Protein AF-A0A1X6Z4Z7-F1 (afdb_monomer)

Secondary structure (DSSP, 8-state):
--HHHHHHHH---HHHHHHHHHHT--S----------TTHHHHHHHHHHHHHHHTS-TTTPPPHHHHHHHHHHTT--S-HHHHHHHHT-

Organism: NCBI:txid1356575

InterPro domains:
  IPR017894 HTH domain, IS21 transposase-type [PS50531] (1-50)

Structure (mmCIF, N/CA/C/O backbone):
data_AF-A0A1X6Z4Z7-F1
#
_entry.id   AF-A0A1X6Z4Z7-F1
#
loop_
_atom_site.group_PDB
_atom_site.id
_atom_site.type_symbol
_atom_site.label_atom_id
_atom_site.label_alt_id
_atom_site.label_comp_id
_atom_site.label_asym_id
_atom_site.label_entity_id
_atom_site.label_seq_id
_atom_site.pdbx_PDB_ins_code
_atom_site.Cartn_x
_atom_site.Cartn_y
_atom_site.Cartn_z
_atom_site.occupancy
_atom_site.B_iso_or_equiv
_atom_site.auth_seq_id
_atom_site.auth_comp_id
_atom_site.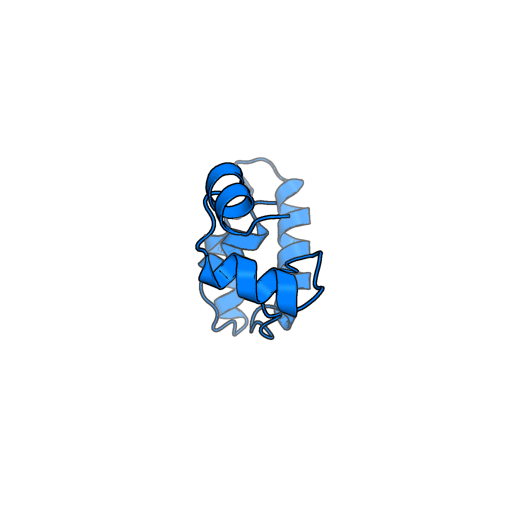auth_asym_id
_atom_site.auth_atom_id
_atom_site.pdbx_PDB_model_num
ATOM 1 N N . MET A 1 1 ? 34.834 -8.075 -19.742 1.00 63.06 1 MET A N 1
ATOM 2 C CA . MET A 1 1 ? 34.585 -8.918 -18.549 1.00 63.06 1 MET A CA 1
ATOM 3 C C . MET A 1 1 ? 33.971 -10.249 -18.987 1.00 63.06 1 MET A C 1
ATOM 5 O O . MET A 1 1 ? 33.015 -10.220 -19.757 1.00 63.06 1 MET A O 1
ATOM 9 N N . PRO A 1 2 ? 34.505 -11.413 -18.585 1.00 80.12 2 PRO A N 1
ATOM 10 C CA . PRO A 1 2 ? 33.976 -12.703 -19.026 1.00 80.12 2 PRO A CA 1
ATOM 11 C C . PRO A 1 2 ? 32.631 -13.041 -18.354 1.00 80.12 2 PRO A C 1
ATOM 13 O O . PRO A 1 2 ? 32.496 -13.012 -17.134 1.00 80.12 2 PRO A O 1
ATOM 16 N N . ILE A 1 3 ? 31.632 -13.451 -19.149 1.00 78.00 3 ILE A N 1
ATOM 17 C CA . ILE A 1 3 ? 30.266 -13.797 -18.684 1.00 78.00 3 ILE A CA 1
ATOM 18 C C . ILE A 1 3 ? 30.276 -14.878 -17.589 1.00 78.00 3 ILE A C 1
ATOM 20 O O . ILE A 1 3 ? 29.441 -14.876 -16.684 1.00 78.00 3 ILE A O 1
ATOM 24 N N . ARG A 1 4 ? 31.231 -15.813 -17.657 1.00 79.62 4 ARG A N 1
ATOM 25 C CA . ARG A 1 4 ? 31.393 -16.887 -16.664 1.00 79.62 4 ARG A CA 1
ATOM 26 C C . ARG A 1 4 ? 31.748 -16.349 -15.278 1.00 79.62 4 ARG A C 1
ATOM 28 O O . ARG A 1 4 ? 31.268 -16.883 -14.284 1.00 7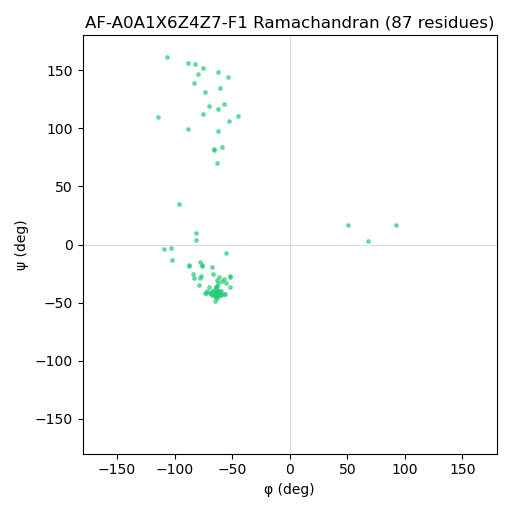9.62 4 ARG A O 1
ATOM 35 N N . GLU A 1 5 ? 32.550 -15.294 -15.223 1.00 83.75 5 GLU A N 1
ATOM 36 C CA . GLU A 1 5 ? 32.966 -14.665 -13.973 1.00 83.75 5 GLU A CA 1
ATOM 37 C C . GLU A 1 5 ? 31.813 -13.888 -13.336 1.00 83.75 5 GLU A C 1
ATOM 39 O O . GLU A 1 5 ? 31.564 -14.033 -12.141 1.00 83.75 5 GLU A O 1
ATOM 44 N N . ILE A 1 6 ? 31.032 -13.169 -14.146 1.00 78.38 6 ILE A N 1
ATOM 45 C CA . ILE A 1 6 ? 29.809 -12.495 -13.690 1.00 78.38 6 ILE A CA 1
ATOM 46 C C . ILE A 1 6 ? 28.819 -13.525 -13.133 1.00 78.38 6 ILE A C 1
ATOM 48 O O . ILE A 1 6 ? 28.269 -13.319 -12.057 1.00 78.38 6 ILE A O 1
ATOM 52 N N . SER A 1 7 ? 28.646 -14.670 -13.800 1.00 79.69 7 SER A N 1
ATOM 53 C CA . SER A 1 7 ? 27.745 -15.744 -13.352 1.00 79.69 7 SER A CA 1
ATOM 54 C C . SER A 1 7 ? 28.148 -16.332 -12.002 1.00 79.69 7 SER A C 1
ATOM 56 O O . SER A 1 7 ? 27.290 -16.545 -11.152 1.00 79.69 7 SER A O 1
ATOM 58 N N . ARG A 1 8 ? 29.449 -16.521 -11.761 1.00 79.75 8 ARG A N 1
ATOM 59 C CA . ARG A 1 8 ? 29.949 -17.022 -10.474 1.00 79.75 8 ARG A CA 1
ATOM 60 C C . ARG A 1 8 ? 29.793 -16.002 -9.344 1.00 79.75 8 ARG A C 1
ATOM 62 O O . ARG A 1 8 ? 29.511 -16.398 -8.222 1.00 79.75 8 ARG A O 1
ATOM 69 N N . ARG A 1 9 ? 29.976 -14.711 -9.637 1.00 78.69 9 ARG A N 1
ATOM 70 C CA . ARG A 1 9 ? 29.882 -13.625 -8.645 1.00 78.69 9 ARG A CA 1
ATOM 71 C C . ARG A 1 9 ? 28.440 -13.233 -8.313 1.00 78.69 9 ARG A C 1
ATOM 73 O O . ARG A 1 9 ? 28.161 -12.878 -7.180 1.00 78.69 9 ARG A O 1
ATOM 80 N N . THR A 1 10 ? 27.543 -13.283 -9.298 1.00 74.00 10 THR A N 1
ATOM 81 C CA . THR A 1 10 ? 26.147 -12.817 -9.162 1.00 74.00 10 THR A CA 1
ATOM 82 C C . THR A 1 10 ? 25.132 -13.944 -8.989 1.00 74.00 10 THR A C 1
ATOM 84 O O . THR A 1 10 ? 23.976 -13.673 -8.688 1.00 74.00 10 THR A O 1
ATOM 87 N N . GLY A 1 11 ? 25.517 -15.202 -9.235 1.00 78.06 11 GLY A N 1
ATOM 88 C CA . GLY A 1 11 ? 24.595 -16.344 -9.237 1.00 78.06 11 GLY A CA 1
ATOM 89 C C . GLY A 1 11 ? 23.579 -16.327 -10.387 1.00 78.06 11 GLY A C 1
ATOM 90 O O . GLY A 1 11 ? 22.724 -17.206 -10.475 1.00 78.06 11 GLY A O 1
ATOM 91 N N . LEU A 1 12 ? 23.657 -15.347 -11.293 1.00 77.62 12 LEU A N 1
ATOM 92 C CA . LEU A 1 12 ? 22.732 -15.210 -12.410 1.00 77.62 12 LEU A CA 1
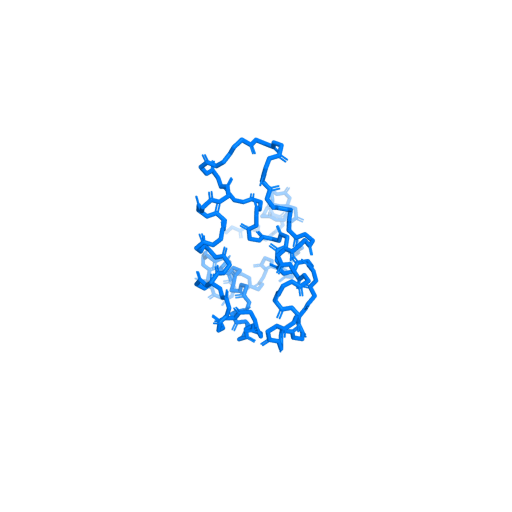ATOM 93 C C . LEU A 1 12 ? 23.084 -16.170 -13.547 1.00 77.62 12 LEU A C 1
ATOM 95 O O . LEU A 1 12 ? 24.253 -16.452 -13.844 1.00 77.62 12 LEU A O 1
ATOM 99 N N . SER A 1 13 ? 22.043 -16.645 -14.235 1.00 78.19 13 SER A N 1
ATOM 100 C CA . SER A 1 13 ? 22.213 -17.502 -15.403 1.00 78.19 13 SER A CA 1
ATOM 101 C C . SER A 1 13 ? 22.970 -16.766 -16.514 1.00 78.19 13 SER A C 1
ATOM 103 O O . SER A 1 13 ? 22.823 -15.557 -16.722 1.00 78.19 13 SER A O 1
ATOM 105 N N . ARG A 1 14 ? 23.742 -17.521 -17.303 1.00 80.88 14 ARG A N 1
ATOM 106 C CA . ARG A 1 14 ? 24.481 -16.982 -18.458 1.00 80.88 14 ARG A CA 1
ATOM 107 C C . ARG A 1 14 ? 23.559 -16.282 -19.465 1.00 80.88 14 ARG A C 1
ATOM 109 O O . ARG A 1 14 ? 23.988 -15.339 -20.124 1.00 80.88 14 ARG A O 1
ATOM 116 N N . ASN A 1 15 ? 22.300 -16.716 -19.565 1.00 79.75 15 ASN A N 1
ATOM 117 C CA . ASN A 1 15 ? 21.302 -16.113 -20.447 1.00 79.75 15 ASN A CA 1
ATOM 118 C C . ASN A 1 15 ? 20.841 -14.744 -19.931 1.00 79.75 15 ASN A C 1
ATOM 120 O O . ASN A 1 15 ? 20.738 -13.809 -20.722 1.00 79.75 15 ASN A O 1
ATOM 124 N N . THR A 1 16 ? 20.657 -14.601 -18.617 1.00 76.25 16 THR A N 1
ATOM 125 C CA . THR A 1 16 ? 20.320 -13.328 -17.960 1.00 76.25 16 THR A CA 1
ATOM 126 C C . THR A 1 16 ? 21.453 -12.315 -18.112 1.00 76.25 16 THR A C 1
ATOM 128 O O . THR A 1 16 ? 21.213 -11.181 -18.510 1.00 76.25 16 THR A O 1
ATOM 131 N N . ILE A 1 17 ? 22.701 -12.745 -17.909 1.00 79.88 17 ILE A N 1
ATOM 132 C CA . ILE A 1 17 ? 23.880 -11.877 -18.063 1.00 79.88 17 ILE A CA 1
ATOM 133 C C . ILE A 1 17 ? 24.042 -11.434 -19.516 1.00 79.88 17 ILE A C 1
ATOM 135 O O . ILE A 1 17 ? 24.279 -10.262 -19.779 1.00 79.88 17 ILE A O 1
ATOM 139 N N . ARG A 1 18 ? 23.865 -12.346 -20.481 1.00 82.12 18 ARG A N 1
ATOM 140 C CA . ARG A 1 18 ? 23.918 -11.995 -21.907 1.00 82.12 18 ARG A CA 1
ATOM 141 C C . ARG A 1 18 ? 22.794 -11.033 -22.300 1.00 82.12 18 ARG A C 1
ATOM 143 O O . ARG A 1 18 ? 23.023 -10.164 -23.132 1.00 82.12 18 ARG A O 1
ATOM 150 N N . LYS A 1 19 ? 21.599 -11.180 -21.719 1.00 75.06 19 LYS A N 1
ATOM 151 C CA . LYS A 1 19 ? 20.486 -10.238 -21.905 1.00 75.06 19 LYS A CA 1
ATOM 152 C C . LYS A 1 19 ? 20.847 -8.856 -21.356 1.00 75.06 19 LYS A C 1
ATOM 154 O O . LYS A 1 19 ? 20.651 -7.881 -22.063 1.00 75.06 19 LYS A O 1
ATOM 159 N N . TYR A 1 20 ? 21.412 -8.783 -20.152 1.00 71.06 20 TYR A N 1
ATOM 160 C CA . TYR A 1 20 ? 21.787 -7.518 -19.510 1.00 71.06 20 TYR A CA 1
ATOM 161 C C . TYR A 1 20 ? 22.935 -6.806 -20.231 1.00 71.06 20 TYR A C 1
ATOM 163 O O . TYR A 1 20 ? 22.819 -5.623 -20.518 1.00 71.06 20 TYR A O 1
ATOM 171 N N . LEU A 1 21 ? 23.976 -7.537 -20.643 1.00 77.81 21 LEU A N 1
ATOM 172 C CA . LEU A 1 21 ? 25.090 -6.982 -21.424 1.00 77.81 21 LEU A CA 1
ATOM 173 C C . LEU A 1 21 ? 24.686 -6.517 -22.830 1.00 77.81 21 LEU A C 1
ATOM 175 O O . LEU A 1 21 ? 25.364 -5.683 -23.408 1.00 77.81 21 LEU A O 1
ATOM 179 N N . ARG A 1 22 ? 23.618 -7.082 -23.408 1.00 71.81 22 ARG A N 1
ATOM 180 C CA . ARG A 1 22 ? 23.071 -6.627 -24.699 1.00 71.81 22 ARG A CA 1
ATOM 181 C C . ARG A 1 22 ? 22.125 -5.447 -24.562 1.00 71.81 22 ARG A C 1
ATOM 183 O O . ARG A 1 22 ? 21.893 -4.757 -25.544 1.00 71.81 22 ARG A O 1
ATOM 190 N N . ALA A 1 23 ? 21.510 -5.300 -23.395 1.00 68.19 23 ALA A N 1
ATOM 191 C CA . ALA A 1 23 ? 20.485 -4.301 -23.179 1.00 68.19 23 ALA A CA 1
ATOM 192 C C . ALA A 1 23 ? 21.059 -2.950 -22.735 1.00 68.19 23 ALA A C 1
ATOM 194 O O . ALA A 1 23 ? 20.322 -1.982 -22.812 1.00 68.19 23 ALA A O 1
ATOM 195 N N . ASP A 1 24 ? 22.309 -2.866 -22.254 1.00 60.94 24 ASP A N 1
ATOM 196 C CA . ASP A 1 24 ? 22.888 -1.654 -21.625 1.00 60.94 24 ASP A CA 1
ATOM 197 C C . ASP A 1 24 ? 22.009 -1.046 -20.505 1.00 60.94 24 ASP A C 1
ATOM 199 O O . ASP A 1 24 ? 22.194 0.084 -20.059 1.00 60.94 24 ASP A O 1
ATOM 203 N N . ILE A 1 25 ? 21.045 -1.820 -19.995 1.00 55.88 25 ILE A N 1
ATOM 204 C CA . ILE A 1 25 ? 20.137 -1.419 -18.923 1.00 55.88 25 ILE A CA 1
ATOM 205 C C . ILE A 1 25 ? 20.816 -1.779 -17.599 1.00 55.88 25 ILE A C 1
ATOM 207 O O . ILE A 1 25 ? 20.806 -2.937 -17.174 1.00 55.88 25 ILE A O 1
ATOM 211 N N . VAL A 1 26 ? 21.433 -0.776 -16.972 1.00 59.19 26 VAL A N 1
ATOM 212 C CA . VAL A 1 26 ? 22.149 -0.885 -15.687 1.00 59.19 26 VAL A CA 1
ATOM 213 C C . VAL A 1 26 ? 21.198 -0.956 -14.488 1.00 59.19 26 VAL A C 1
ATOM 215 O O . VAL A 1 26 ? 21.572 -1.474 -13.440 1.00 59.19 26 VAL A O 1
ATOM 218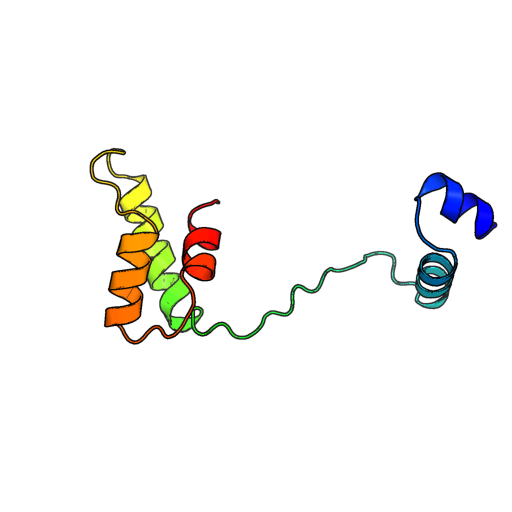 N N . GLU A 1 27 ? 19.937 -0.563 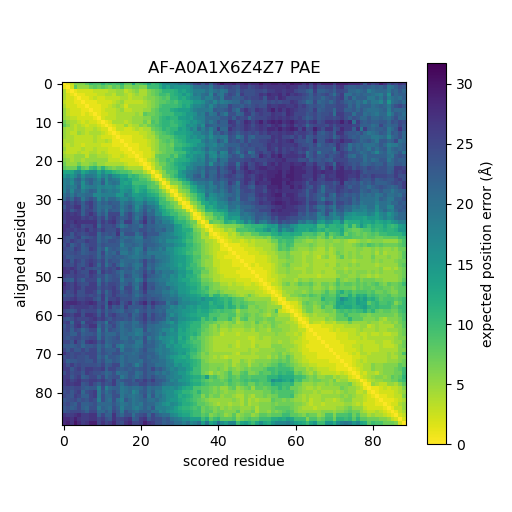-14.641 1.00 51.69 27 GLU A N 1
ATOM 219 C CA . GLU A 1 27 ? 18.940 -0.713 -13.584 1.00 51.69 27 GLU A CA 1
ATOM 220 C C . GLU A 1 27 ? 17.870 -1.709 -14.020 1.00 51.69 27 GLU A C 1
ATOM 222 O O . GLU A 1 27 ? 17.053 -1.389 -14.891 1.00 51.69 27 GLU A O 1
ATOM 227 N N . PRO A 1 28 ? 17.809 -2.918 -13.425 1.00 56.00 28 PRO A N 1
ATOM 228 C CA . PRO A 1 28 ? 16.593 -3.705 -13.466 1.00 56.00 28 PRO A CA 1
ATOM 229 C C . PRO A 1 28 ? 15.542 -2.928 -12.671 1.00 56.00 28 PRO A C 1
ATOM 231 O O . PRO A 1 28 ? 15.296 -3.186 -11.496 1.00 56.00 28 PRO A O 1
ATOM 234 N N . SER A 1 29 ? 14.924 -1.943 -13.320 1.00 47.03 29 SER A N 1
ATOM 235 C CA . SER A 1 29 ? 13.666 -1.385 -12.875 1.00 47.03 29 SER A CA 1
ATOM 236 C C . SER A 1 29 ? 12.696 -2.551 -12.942 1.00 47.03 29 SER A C 1
ATOM 238 O O . SER A 1 29 ? 12.194 -2.920 -14.009 1.00 47.03 29 SER A O 1
ATOM 240 N N . PHE A 1 30 ? 12.484 -3.190 -11.794 1.00 48.78 30 PHE A N 1
ATOM 241 C CA . PHE A 1 30 ? 11.262 -3.918 -11.536 1.00 48.78 30 PHE A CA 1
ATOM 242 C C . PHE A 1 30 ? 10.161 -2.875 -11.667 1.00 48.78 30 PHE A C 1
ATOM 244 O O . PHE A 1 30 ? 9.737 -2.264 -10.692 1.00 48.78 30 PHE A O 1
ATOM 251 N N . LYS A 1 31 ? 9.729 -2.624 -12.904 1.00 46.12 31 LYS A N 1
ATOM 252 C CA . LYS A 1 31 ? 8.442 -2.018 -13.171 1.00 46.12 31 LYS A CA 1
ATOM 253 C C . LYS A 1 31 ? 7.457 -3.068 -12.699 1.00 46.12 31 LYS A C 1
ATOM 255 O O . LYS A 1 31 ? 7.005 -3.897 -13.488 1.00 46.12 31 LYS A O 1
ATOM 260 N N . THR A 1 32 ? 7.202 -3.095 -11.391 1.00 52.38 32 THR A N 1
ATOM 261 C CA . THR A 1 32 ? 5.944 -3.585 -10.852 1.00 52.38 32 THR A CA 1
ATOM 262 C C . THR A 1 32 ? 4.919 -2.938 -11.758 1.00 52.38 32 THR A C 1
ATOM 264 O O . THR A 1 32 ? 4.871 -1.707 -11.812 1.00 52.38 32 THR A O 1
ATOM 267 N N . PRO A 1 33 ? 4.222 -3.710 -12.606 1.00 47.69 33 PRO A N 1
ATOM 268 C CA . PRO A 1 33 ? 3.273 -3.096 -13.498 1.00 47.69 33 PRO A CA 1
ATOM 269 C C . PRO A 1 33 ? 2.316 -2.343 -12.587 1.00 47.69 33 PRO A C 1
ATOM 271 O O . PRO A 1 33 ? 1.716 -2.959 -11.699 1.00 47.69 33 PRO A O 1
ATOM 274 N N . THR A 1 34 ? 2.219 -1.024 -12.774 1.00 50.75 34 THR A N 1
ATOM 275 C CA . THR A 1 34 ? 1.131 -0.196 -12.260 1.00 50.75 34 THR A CA 1
ATOM 276 C C . THR A 1 34 ? -0.123 -0.713 -12.947 1.00 50.75 34 THR A C 1
ATOM 278 O O . THR A 1 34 ? -0.626 -0.144 -13.909 1.00 50.75 34 THR A O 1
ATOM 281 N N . ARG A 1 35 ? -0.548 -1.918 -12.562 1.00 52.53 35 ARG A N 1
ATOM 282 C CA . ARG A 1 35 ? -1.825 -2.478 -12.949 1.00 52.53 35 ARG A CA 1
ATOM 283 C C . ARG A 1 35 ? -2.809 -1.498 -12.342 1.00 52.53 35 ARG A C 1
ATOM 285 O O . ARG A 1 35 ? -2.776 -1.420 -11.111 1.00 52.53 35 ARG A O 1
ATOM 292 N N . PRO A 1 36 ? -3.621 -0.788 -13.148 1.00 48.91 36 PRO A N 1
ATOM 293 C CA . PRO A 1 36 ? -4.664 0.075 -12.622 1.00 48.91 36 PRO A CA 1
ATOM 294 C C . PRO A 1 36 ? -5.475 -0.803 -11.689 1.00 48.91 36 PRO A C 1
ATOM 296 O O . PRO A 1 36 ? -6.074 -1.811 -12.092 1.00 48.91 36 PRO A O 1
ATOM 299 N N . SER A 1 37 ? -5.291 -0.571 -10.404 1.00 58.00 37 SER A N 1
ATOM 300 C CA . SER A 1 37 ? -5.859 -1.447 -9.418 1.00 58.00 37 SER A CA 1
ATOM 301 C C . SER A 1 37 ? -7.281 -0.969 -9.243 1.00 58.00 37 SER A C 1
ATOM 303 O O . SER A 1 37 ? -7.530 0.226 -9.146 1.00 58.00 37 SER A O 1
ATOM 305 N N . LYS A 1 38 ? -8.239 -1.889 -9.129 1.00 61.81 38 LYS A N 1
ATOM 306 C CA . LYS A 1 38 ? -9.586 -1.528 -8.659 1.00 61.81 38 LYS A CA 1
ATOM 307 C C . LYS A 1 38 ? -9.548 -0.823 -7.284 1.00 61.81 38 LYS A C 1
ATOM 309 O O . LYS A 1 38 ? -10.581 -0.370 -6.817 1.00 61.81 38 LYS A O 1
ATOM 314 N N . LEU A 1 39 ? -8.374 -0.770 -6.633 1.00 67.44 39 LEU A N 1
ATOM 315 C CA . LEU A 1 39 ? -8.098 -0.087 -5.375 1.00 67.44 39 LEU A CA 1
ATOM 316 C C . LEU A 1 39 ? -7.711 1.383 -5.591 1.00 67.44 39 LEU A C 1
ATOM 318 O O . LEU A 1 39 ? -7.845 2.141 -4.646 1.00 67.44 39 LEU A O 1
ATOM 322 N N . ASP A 1 40 ? -7.299 1.820 -6.787 1.00 67.25 40 ASP A N 1
ATOM 323 C CA . ASP A 1 40 ? -6.864 3.207 -7.035 1.00 67.25 40 ASP A CA 1
ATOM 324 C C . ASP A 1 40 ? -7.941 4.243 -6.641 1.00 67.25 40 ASP A C 1
ATOM 326 O O . ASP A 1 40 ? -7.602 5.197 -5.942 1.00 67.25 40 ASP A O 1
ATOM 330 N N . PRO A 1 41 ? -9.247 4.040 -6.937 1.00 73.31 41 PRO A N 1
ATOM 331 C CA . PRO A 1 41 ? -10.306 4.957 -6.492 1.00 73.31 41 PRO A CA 1
ATOM 332 C C . PRO A 1 41 ? -10.523 4.967 -4.972 1.00 73.31 41 PRO A C 1
ATOM 334 O O . PRO A 1 41 ? -11.120 5.889 -4.423 1.00 73.31 41 PRO A O 1
ATOM 337 N N . PHE A 1 42 ? -10.069 3.920 -4.285 1.00 72.00 42 PHE A N 1
ATOM 338 C CA . PHE A 1 42 ? -10.249 3.733 -2.850 1.00 72.00 42 PHE A CA 1
ATOM 339 C C . PHE A 1 42 ? -8.949 3.906 -2.056 1.00 72.00 42 PHE A C 1
ATOM 341 O O . PHE A 1 42 ? -8.985 3.874 -0.827 1.00 72.00 42 PHE A O 1
ATOM 348 N N . ALA A 1 43 ? -7.814 4.116 -2.727 1.00 73.06 43 ALA A N 1
ATOM 349 C CA . ALA A 1 43 ? -6.490 4.196 -2.122 1.00 73.06 43 ALA A CA 1
ATOM 350 C C . ALA A 1 43 ? -6.360 5.419 -1.209 1.00 73.06 43 ALA A C 1
ATOM 352 O O . ALA A 1 43 ? -5.821 5.306 -0.108 1.00 73.06 43 ALA A O 1
ATOM 353 N N . GLU A 1 44 ? -6.923 6.562 -1.608 1.00 76.44 44 GLU A N 1
ATOM 354 C CA . GLU A 1 44 ? -6.984 7.755 -0.756 1.00 76.44 44 GLU A CA 1
ATOM 355 C C . GLU A 1 44 ? -7.858 7.522 0.481 1.00 76.44 44 GLU A C 1
ATOM 357 O O . GLU A 1 44 ? -7.481 7.879 1.597 1.00 76.44 44 GLU A O 1
ATOM 362 N N . LYS A 1 45 ? -9.004 6.850 0.307 1.00 80.12 45 LYS A N 1
ATOM 363 C CA . LYS A 1 45 ? -9.933 6.530 1.400 1.00 80.12 45 LYS A CA 1
ATOM 364 C C . LYS A 1 45 ? -9.296 5.575 2.410 1.00 80.12 45 LYS A C 1
ATOM 366 O O . LYS A 1 45 ? -9.375 5.807 3.615 1.00 80.12 45 LYS A O 1
ATOM 371 N N . LEU A 1 46 ? -8.622 4.540 1.907 1.00 80.31 46 LEU A N 1
ATOM 372 C CA . LEU A 1 46 ? -7.905 3.557 2.711 1.00 80.31 46 LEU A CA 1
ATOM 373 C C . LEU A 1 46 ? -6.731 4.201 3.453 1.00 80.31 46 LEU A C 1
ATOM 375 O O . LEU A 1 46 ? -6.582 3.984 4.651 1.00 80.31 46 LEU A O 1
ATOM 379 N N . SER A 1 47 ? -5.954 5.052 2.779 1.00 79.75 47 SER A N 1
ATOM 380 C CA . SER A 1 47 ? -4.873 5.826 3.402 1.00 79.75 47 SER A CA 1
ATOM 381 C C . SER A 1 47 ? -5.397 6.730 4.521 1.00 79.75 47 SER A C 1
ATOM 383 O O . SER A 1 47 ? -4.828 6.761 5.611 1.00 79.75 47 SER A O 1
ATOM 385 N N . GLY A 1 48 ? -6.525 7.413 4.298 1.00 82.44 48 GLY A N 1
ATOM 386 C CA . GLY A 1 48 ? -7.174 8.243 5.316 1.00 82.44 48 GLY A CA 1
ATOM 387 C C . GLY A 1 48 ? -7.639 7.439 6.534 1.00 82.44 48 GLY A C 1
ATOM 388 O O . GLY A 1 48 ? -7.465 7.877 7.678 1.00 82.44 48 GLY A O 1
ATOM 389 N N . TRP A 1 49 ? -8.177 6.236 6.319 1.00 84.19 49 TRP A N 1
ATOM 390 C CA . TRP A 1 49 ? -8.505 5.321 7.412 1.00 84.19 49 TRP A CA 1
ATOM 391 C C . TRP A 1 49 ?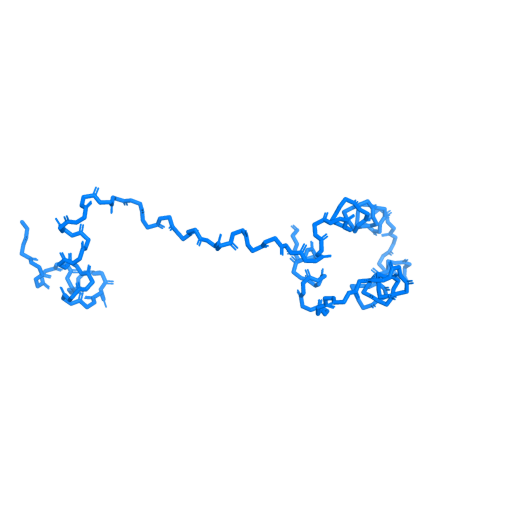 -7.248 4.858 8.141 1.00 84.19 49 TRP A C 1
ATOM 393 O O . TRP A 1 49 ? -7.194 5.005 9.354 1.00 84.19 49 TRP A O 1
ATOM 403 N N . LEU A 1 50 ? -6.207 4.411 7.443 1.00 79.94 50 LEU A N 1
ATOM 404 C CA . LEU A 1 50 ? -4.947 3.980 8.058 1.00 79.94 50 LEU A CA 1
ATOM 405 C C . LEU A 1 50 ? -4.300 5.070 8.920 1.00 79.94 50 LEU A C 1
ATOM 407 O O . LEU A 1 50 ? -3.886 4.788 10.041 1.00 79.94 50 LEU A O 1
ATOM 411 N N . LEU A 1 51 ? -4.285 6.323 8.461 1.00 81.06 51 LEU A N 1
ATOM 412 C CA . LEU A 1 51 ? -3.806 7.474 9.239 1.00 81.06 51 LEU A CA 1
ATOM 413 C C . LEU A 1 51 ? -4.637 7.718 10.505 1.00 81.06 51 LEU A C 1
ATOM 415 O O . LEU A 1 51 ? -4.093 8.002 11.573 1.00 81.06 51 LEU A O 1
ATOM 419 N N . THR A 1 52 ? -5.960 7.600 10.396 1.00 81.88 52 THR A N 1
ATOM 420 C CA . THR A 1 52 ? -6.878 7.760 11.534 1.00 81.88 52 THR A CA 1
ATOM 421 C C . THR A 1 52 ? -6.699 6.628 12.545 1.00 81.88 52 THR A C 1
ATOM 423 O O . THR A 1 52 ? -6.709 6.849 13.754 1.00 81.88 52 THR A O 1
ATOM 426 N N . GLU A 1 53 ? -6.509 5.414 12.046 1.00 77.00 53 GLU A N 1
ATOM 427 C CA . GLU A 1 53 ? -6.370 4.188 12.822 1.00 77.00 53 GLU A CA 1
ATOM 428 C C . GLU A 1 53 ? -4.961 4.059 13.440 1.00 77.00 53 GLU A C 1
ATOM 430 O O . GLU A 1 53 ? -4.832 3.546 14.549 1.00 77.00 53 GLU A O 1
ATOM 435 N N . GLN A 1 54 ? -3.913 4.630 12.830 1.00 75.25 54 GLN A N 1
ATOM 436 C CA . GLN A 1 54 ? -2.588 4.790 13.453 1.00 75.25 54 GLN A CA 1
ATOM 437 C C . GLN A 1 54 ? -2.617 5.682 14.700 1.00 75.25 54 GLN A C 1
ATOM 439 O O . GLN A 1 54 ? -1.843 5.462 15.628 1.00 75.25 54 GLN A O 1
ATOM 444 N N . ARG A 1 55 ? -3.496 6.690 14.730 1.00 77.94 55 ARG A N 1
ATOM 445 C CA . ARG A 1 55 ? -3.642 7.602 15.878 1.00 77.94 55 ARG A CA 1
ATOM 446 C C . ARG A 1 55 ? -4.428 6.986 17.035 1.00 77.94 55 ARG A C 1
ATOM 448 O O . ARG A 1 55 ? -4.409 7.533 18.136 1.00 77.94 55 ARG A O 1
ATOM 455 N N . LYS A 1 56 ? -5.133 5.877 16.798 1.00 78.19 56 LYS A N 1
ATOM 456 C CA . LYS A 1 56 ? -5.924 5.184 17.815 1.00 78.19 56 LYS A CA 1
ATOM 457 C C . LYS A 1 56 ? -5.092 4.153 18.573 1.00 78.19 56 LYS A C 1
ATOM 459 O O . LYS A 1 56 ? -4.093 3.621 18.094 1.00 78.19 56 LYS A O 1
ATOM 464 N N . SER A 1 57 ? -5.556 3.847 19.780 1.00 74.25 57 SER A N 1
ATOM 465 C CA . SER A 1 57 ? -5.080 2.720 20.581 1.00 74.25 57 SER A CA 1
ATOM 466 C C . SER A 1 57 ? -5.167 1.416 19.780 1.00 74.25 57 SER A C 1
ATOM 468 O O . SER A 1 57 ? -6.129 1.193 19.048 1.00 74.25 57 SER A O 1
ATOM 470 N N . ARG A 1 58 ? -4.202 0.505 19.976 1.00 66.25 58 ARG A N 1
ATOM 471 C CA . ARG A 1 58 ? -4.192 -0.828 19.339 1.00 66.25 58 ARG A CA 1
ATOM 472 C C . ARG A 1 58 ? -5.499 -1.609 19.525 1.00 66.25 58 ARG A C 1
ATOM 474 O O . ARG A 1 58 ? -5.794 -2.456 18.692 1.00 66.25 58 ARG A O 1
ATOM 481 N N . LYS A 1 59 ? -6.256 -1.350 20.598 1.00 72.00 59 LYS A N 1
ATOM 482 C CA . LYS A 1 59 ? -7.545 -2.010 20.867 1.00 72.00 59 LYS A CA 1
ATOM 483 C C . LYS A 1 59 ? -8.700 -1.468 20.020 1.00 72.00 59 LYS A C 1
ATOM 485 O O . LYS A 1 59 ? -9.622 -2.219 19.736 1.00 72.00 59 LYS A O 1
ATOM 490 N N . ASP A 1 60 ? -8.617 -0.209 19.598 1.00 73.56 60 ASP A N 1
ATOM 491 C CA . ASP A 1 60 ? -9.666 0.476 18.830 1.00 73.56 60 ASP A CA 1
ATOM 492 C C . ASP A 1 60 ? -9.320 0.582 17.339 1.00 73.56 60 ASP A C 1
ATOM 494 O O . ASP A 1 60 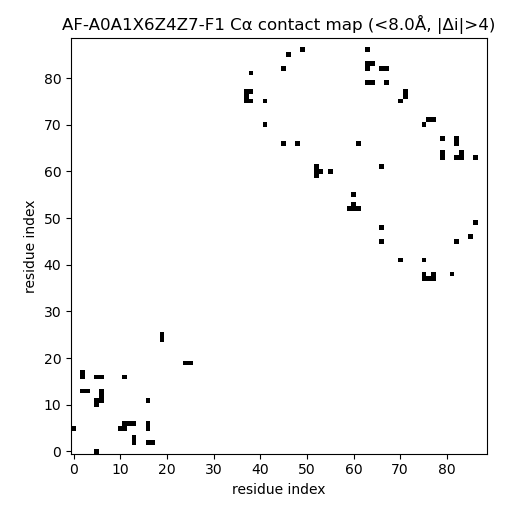? -10.108 1.109 16.550 1.00 73.56 60 ASP A O 1
ATOM 498 N N . ARG A 1 61 ? -8.124 0.104 16.963 1.00 78.06 61 ARG A N 1
ATOM 499 C CA . ARG A 1 61 ? -7.615 0.131 15.597 1.00 78.06 61 ARG A CA 1
ATOM 500 C C . ARG A 1 61 ? -8.401 -0.853 14.732 1.00 78.06 61 ARG A C 1
ATOM 502 O O . ARG A 1 61 ? -8.365 -2.062 14.967 1.00 78.06 61 ARG A O 1
ATOM 509 N N . ARG A 1 62 ? -9.069 -0.350 13.694 1.00 76.50 62 ARG A N 1
ATOM 510 C CA . ARG A 1 62 ? -9.678 -1.183 12.653 1.00 76.50 62 ARG A CA 1
ATOM 511 C C . ARG A 1 62 ? -8.604 -2.008 11.960 1.00 76.50 62 ARG A C 1
ATOM 513 O O . ARG A 1 62 ? -7.544 -1.506 11.594 1.00 76.50 62 ARG A O 1
ATOM 520 N N . THR A 1 63 ? -8.900 -3.286 11.776 1.00 80.06 63 THR A N 1
ATOM 521 C CA . THR A 1 63 ? -8.004 -4.218 11.084 1.00 80.06 63 THR A CA 1
ATOM 522 C C . THR A 1 63 ? -8.171 -4.105 9.572 1.00 80.06 63 THR A C 1
ATOM 524 O O . THR A 1 63 ? -9.252 -3.768 9.084 1.00 80.06 63 THR A O 1
ATOM 527 N N . ALA A 1 64 ? -7.139 -4.482 8.812 1.00 78.00 64 ALA A N 1
ATOM 528 C CA . ALA A 1 64 ? -7.210 -4.553 7.350 1.00 78.00 64 ALA A CA 1
ATOM 529 C C . ALA A 1 64 ? -8.414 -5.380 6.841 1.00 78.00 64 ALA A C 1
ATOM 531 O O . ALA A 1 64 ? -8.938 -5.108 5.764 1.00 78.00 64 ALA A O 1
ATOM 532 N N . LYS A 1 65 ? -8.901 -6.361 7.623 1.00 79.62 65 LYS A N 1
ATOM 533 C CA . LYS A 1 65 ? -10.099 -7.157 7.290 1.00 79.62 65 LYS A CA 1
ATOM 534 C C . LYS A 1 65 ? -11.383 -6.334 7.360 1.00 79.62 65 LYS A C 1
ATOM 536 O O . LYS A 1 65 ? -12.230 -6.464 6.486 1.00 79.62 65 LYS A O 1
ATOM 541 N N . GLN A 1 66 ? -11.519 -5.490 8.381 1.00 82.81 66 GLN A N 1
ATOM 542 C CA . GLN A 1 66 ? -12.665 -4.587 8.518 1.00 82.81 66 GLN A CA 1
ATOM 543 C C . GLN A 1 66 ? -12.633 -3.511 7.434 1.00 82.81 66 GLN A C 1
ATOM 545 O O . GLN A 1 66 ? -13.645 -3.272 6.790 1.00 82.81 66 GLN A O 1
ATOM 550 N N . MET A 1 67 ? -11.454 -2.949 7.150 1.00 82.56 67 MET A N 1
ATOM 551 C CA . MET A 1 67 ? -11.295 -2.000 6.044 1.00 82.56 67 MET A CA 1
ATOM 552 C C . MET A 1 67 ? -11.632 -2.639 4.695 1.00 82.56 67 MET A C 1
ATOM 554 O O . MET A 1 67 ? -12.274 -2.007 3.865 1.00 82.56 67 MET A O 1
ATOM 558 N N . HIS A 1 68 ? -11.241 -3.898 4.471 1.00 81.44 68 HIS A N 1
ATOM 559 C CA . HIS A 1 68 ? -11.623 -4.640 3.268 1.00 81.44 68 HIS A CA 1
ATOM 560 C C . HIS A 1 68 ? -13.136 -4.855 3.183 1.00 81.44 68 HIS A C 1
ATOM 562 O O . HIS A 1 68 ? -13.705 -4.597 2.130 1.00 81.44 68 HIS A O 1
ATOM 568 N N . ALA A 1 69 ? -13.799 -5.244 4.274 1.00 84.12 69 ALA A N 1
ATOM 569 C CA . ALA A 1 69 ? -15.254 -5.394 4.302 1.00 84.12 69 ALA A CA 1
ATOM 570 C C . ALA A 1 69 ? -15.984 -4.070 4.005 1.00 84.12 69 ALA A C 1
ATOM 572 O O . ALA A 1 69 ? -16.912 -4.052 3.196 1.00 84.12 69 ALA A O 1
ATOM 573 N N . ASP A 1 70 ? -15.520 -2.962 4.588 1.00 84.00 70 ASP A N 1
ATOM 574 C CA . ASP A 1 70 ? -16.056 -1.621 4.332 1.00 84.00 70 ASP A CA 1
ATOM 575 C C . ASP A 1 70 ? -15.838 -1.207 2.866 1.00 84.00 70 ASP A C 1
ATOM 577 O O . ASP A 1 70 ? -16.725 -0.638 2.231 1.00 84.00 70 ASP A O 1
ATOM 581 N N . LEU A 1 71 ? -14.676 -1.537 2.293 1.00 82.12 71 LEU A N 1
ATOM 582 C CA . LEU A 1 71 ? -14.388 -1.313 0.878 1.00 82.12 71 LEU A CA 1
ATOM 583 C C . LEU A 1 71 ? -15.302 -2.146 -0.025 1.00 82.12 71 LEU A C 1
ATOM 585 O O . LEU A 1 71 ? -15.839 -1.611 -0.994 1.00 82.12 71 LEU A O 1
ATOM 589 N N . VAL A 1 72 ? -15.519 -3.426 0.283 1.00 82.81 72 VAL A N 1
ATOM 590 C CA . VAL A 1 72 ? -16.433 -4.298 -0.475 1.00 82.81 72 VAL A CA 1
ATOM 591 C C . VAL A 1 72 ? -17.854 -3.733 -0.449 1.00 82.81 72 VAL A C 1
ATOM 593 O O . VAL A 1 72 ? -18.514 -3.698 -1.485 1.00 82.81 72 VAL A O 1
ATOM 596 N N . HIS A 1 73 ? -18.296 -3.195 0.691 1.00 82.06 73 HIS A N 1
ATOM 597 C CA . HIS A 1 73 ? -19.590 -2.514 0.810 1.00 82.06 73 HIS A CA 1
ATOM 598 C C . HIS A 1 73 ? -19.688 -1.254 -0.066 1.00 82.06 73 HIS A C 1
ATOM 600 O O . HIS A 1 73 ? -20.761 -0.909 -0.552 1.00 82.06 73 HIS A O 1
ATOM 606 N N . LEU A 1 74 ? -18.559 -0.584 -0.303 1.00 81.00 74 LEU A N 1
ATOM 607 C CA . LEU A 1 74 ? -18.439 0.560 -1.209 1.00 81.00 74 LEU A CA 1
ATOM 608 C C . LEU A 1 74 ? -18.297 0.155 -2.691 1.00 81.00 74 LEU A C 1
ATOM 610 O O . LEU A 1 74 ? -18.115 1.029 -3.538 1.00 81.00 74 LEU A O 1
ATOM 614 N N . GLY A 1 75 ? -18.382 -1.139 -3.018 1.00 79.88 75 GLY A N 1
ATOM 615 C CA . GLY A 1 75 ? -18.278 -1.654 -4.387 1.00 79.88 75 GLY A CA 1
ATOM 616 C C . GLY A 1 75 ? -16.863 -2.063 -4.806 1.00 79.88 75 GLY A C 1
ATOM 617 O O . GLY A 1 75 ? -16.586 -2.201 -5.998 1.00 79.88 75 GLY A O 1
ATOM 618 N N . PHE A 1 76 ? -15.947 -2.253 -3.855 1.00 76.44 76 PHE A N 1
ATOM 619 C CA . PHE A 1 76 ? -14.607 -2.755 -4.141 1.00 76.44 76 PHE A CA 1
ATOM 620 C C . PHE A 1 76 ? -14.622 -4.261 -4.436 1.00 76.44 76 PHE A C 1
ATOM 622 O O . PHE A 1 76 ? -14.806 -5.087 -3.548 1.00 76.44 76 PHE A O 1
ATOM 629 N N . ASP A 1 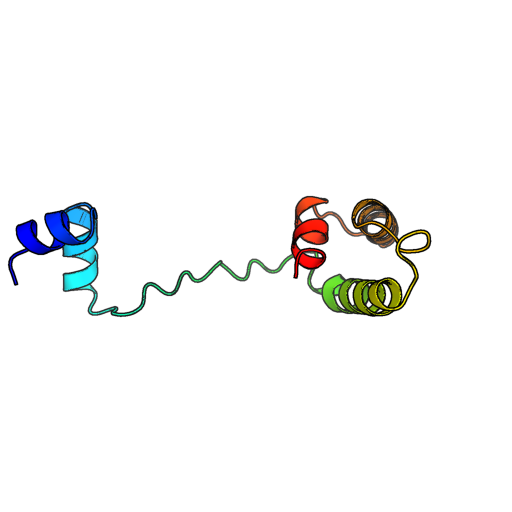77 ? -14.335 -4.622 -5.684 1.00 74.25 77 ASP A N 1
ATOM 630 C CA . ASP A 1 77 ? -14.199 -6.010 -6.157 1.00 74.25 77 ASP A CA 1
ATOM 631 C C . ASP A 1 77 ? -12.724 -6.478 -6.174 1.00 74.25 77 ASP A C 1
ATOM 633 O O . ASP A 1 77 ? -12.252 -7.155 -7.090 1.00 74.25 77 ASP A O 1
ATOM 637 N N . GLY A 1 78 ? -11.917 -6.013 -5.218 1.00 72.75 78 GLY A N 1
ATOM 638 C CA . GLY A 1 78 ? -10.516 -6.420 -5.091 1.00 72.75 78 GLY A CA 1
ATOM 639 C C . GLY A 1 78 ? -10.268 -7.357 -3.909 1.00 72.75 78 GLY A C 1
ATOM 640 O O . GLY A 1 78 ? -11.059 -7.446 -2.968 1.00 72.75 78 GLY A O 1
ATOM 641 N N . SER A 1 79 ? -9.138 -8.073 -3.951 1.00 74.94 79 SER A N 1
ATOM 642 C CA . SER A 1 79 ? -8.791 -9.036 -2.900 1.00 74.94 79 SER A CA 1
ATOM 643 C C . SER A 1 79 ? -8.307 -8.351 -1.619 1.00 74.94 79 SER A C 1
ATOM 645 O O . SER A 1 79 ? -7.699 -7.279 -1.652 1.00 74.94 79 SER A O 1
ATOM 647 N N . TYR A 1 80 ? -8.528 -9.022 -0.487 1.00 77.94 80 TYR A N 1
ATOM 648 C CA . TYR A 1 80 ? -8.026 -8.627 0.832 1.00 77.94 80 TYR A CA 1
ATOM 649 C C . TYR A 1 80 ? -6.510 -8.369 0.844 1.00 77.94 80 TYR A C 1
ATOM 651 O O .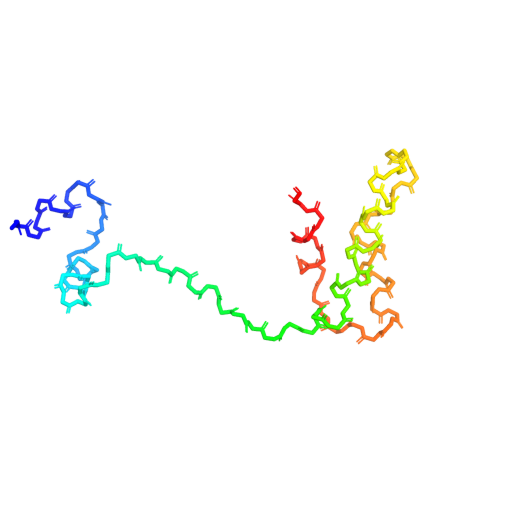 TYR A 1 80 ? -6.050 -7.435 1.494 1.00 77.94 80 TYR A O 1
ATOM 659 N N . GLU A 1 81 ? -5.733 -9.141 0.080 1.00 72.31 81 GLU A N 1
ATOM 660 C CA . GLU A 1 81 ? -4.271 -9.002 0.005 1.00 72.31 81 GLU A CA 1
ATOM 661 C C . GLU A 1 81 ? -3.839 -7.611 -0.469 1.00 72.31 81 GLU A C 1
ATOM 663 O O . GLU A 1 81 ? -2.816 -7.098 -0.023 1.00 72.31 81 GLU A O 1
ATOM 668 N N . ARG A 1 82 ? -4.642 -6.966 -1.327 1.00 73.75 82 ARG A N 1
ATOM 669 C CA . ARG A 1 82 ? -4.385 -5.593 -1.782 1.00 73.75 82 ARG A CA 1
ATOM 670 C C . ARG A 1 82 ? -4.493 -4.599 -0.636 1.00 73.75 82 ARG A C 1
ATOM 672 O O . ARG A 1 82 ? -3.682 -3.693 -0.564 1.00 73.75 82 ARG A O 1
ATOM 679 N N . VAL A 1 83 ? -5.484 -4.771 0.235 1.00 75.19 83 VAL A N 1
ATOM 680 C CA . VAL A 1 83 ? -5.725 -3.901 1.396 1.00 75.19 83 VAL A CA 1
ATOM 681 C C . VAL A 1 83 ? -4.673 -4.161 2.476 1.00 75.19 83 VAL A C 1
ATOM 683 O O . VAL A 1 83 ? -4.116 -3.219 3.032 1.00 75.19 83 VAL A O 1
ATOM 686 N N . ALA A 1 84 ? -4.340 -5.431 2.717 1.00 77.12 84 ALA A N 1
ATOM 687 C CA . ALA A 1 84 ? -3.309 -5.829 3.673 1.00 77.12 84 ALA A CA 1
ATOM 688 C C . ALA A 1 84 ? -1.909 -5.321 3.286 1.00 77.12 84 ALA A C 1
ATOM 690 O O . ALA A 1 84 ? -1.145 -4.922 4.158 1.00 77.12 84 ALA A O 1
ATOM 691 N N . ALA A 1 85 ? -1.588 -5.272 1.989 1.00 74.94 85 ALA A N 1
ATOM 692 C CA . ALA A 1 85 ? -0.319 -4.725 1.513 1.00 74.94 85 ALA A CA 1
ATOM 693 C C . ALA A 1 85 ? -0.129 -3.235 1.858 1.00 74.94 85 ALA A C 1
ATOM 695 O O . ALA A 1 85 ? 1.009 -2.800 2.010 1.00 74.94 85 ALA A O 1
ATOM 696 N N . VAL A 1 86 ? -1.214 -2.461 2.003 1.00 71.06 86 VAL A N 1
ATOM 697 C CA . VAL A 1 86 ? -1.150 -1.025 2.341 1.00 71.06 86 VAL A CA 1
ATOM 698 C C . VAL A 1 86 ? -0.994 -0.792 3.852 1.00 71.06 86 VAL A C 1
ATOM 700 O O . VAL A 1 86 ? -0.384 0.193 4.248 1.00 71.06 86 VAL A O 1
ATOM 703 N N . ASP A 1 87 ? -1.491 -1.693 4.708 1.00 67.69 87 ASP A N 1
ATOM 704 C CA . ASP A 1 87 ? -1.353 -1.586 6.178 1.00 67.69 87 ASP A CA 1
ATOM 705 C C . ASP A 1 87 ? 0.057 -1.964 6.681 1.00 67.69 87 ASP A C 1
ATOM 707 O O . ASP A 1 87 ? 0.437 -1.596 7.789 1.00 67.69 87 ASP A O 1
ATOM 711 N N . CYS A 1 88 ? 0.855 -2.677 5.877 1.00 55.97 88 CYS A N 1
ATOM 712 C CA . CYS A 1 88 ? 2.195 -3.149 6.253 1.00 55.97 88 CYS A CA 1
ATOM 713 C C . CYS A 1 88 ? 3.332 -2.110 6.131 1.00 55.97 88 CYS A C 1
ATOM 715 O O . CYS A 1 88 ? 4.494 -2.506 6.249 1.00 55.97 88 CYS A O 1
ATOM 717 N N . HIS A 1 89 ? 3.041 -0.826 5.896 1.00 50.22 89 HIS A N 1
ATOM 718 C CA . HIS A 1 89 ? 4.056 0.211 5.663 1.00 50.22 89 HIS A CA 1
ATOM 719 C C . HIS A 1 89 ? 4.245 1.167 6.847 1.00 50.22 89 HIS A C 1
ATOM 721 O O . HIS A 1 89 ? 5.408 1.598 7.035 1.00 50.22 89 HIS A O 1
#

Foldseek 3Di:
DDLVVVCVVVVDDSVVSVVCVVVVPPDPPPCPPVPVALCPVVVVVLVVLLVVLVPDDPVPRDDLVNVVVVVVVVVRPDDSVVSVVSNVD

Radius of gyration: 20.96 Å; Cα contacts (8 Å, |Δi|>4): 46; chains: 1; bounding box: 54×26×46 Å

Sequence (89 aa):
MPIREISRRTGLSRNTIRKYLRADIVEPSFKTPTRPSKLDPFAEKLSGWLLTEQRKSRKDRRTAKQMHADLVHLGFDGSYERVAAVDCH

Mean predicted aligned error: 14.26 Å

pLDDT: mean 72.5, std 10.5, range [46.12, 84.19]

Solvent-accessible surface area (backbone atoms only — not comparable to full-atom values): 5588 Å² total; per-residue (Å²): 135,63,66,70,59,52,25,71,75,67,72,46,53,66,66,57,52,54,51,41,72,71,60,76,56,87,67,85,72,78,70,67,74,84,60,87,47,81,49,61,89,43,45,65,60,51,50,52,47,49,59,56,32,68,76,41,56,83,88,75,34,76,47,54,66,54,54,36,52,56,38,42,74,72,70,40,92,63,63,61,68,65,47,44,63,65,74,75,116